Protein AF-A0AAW1IVT6-F1 (afdb_monomer_lite)

Radius of gyration: 21.85 Å; chains: 1; bounding box: 33×59×57 Å

Foldseek 3Di:
DDCCVVVVVVVVVPPPPPVVPFDKDKDWDDQLDDDPFFDAPDVQWTWKWAQDPVGIFTWIQRNVVCWIWGDDPDIDIDNDGMITMGTDPDPPPDD

Structure (mmCIF, N/CA/C/O backbone):
data_AF-A0AAW1IVT6-F1
#
_entry.id   AF-A0AAW1IVT6-F1
#
loop_
_atom_site.group_PDB
_atom_site.id
_atom_site.type_symbol
_atom_site.label_atom_id
_atom_site.label_alt_id
_atom_site.label_comp_id
_atom_site.label_asym_id
_atom_site.label_entity_id
_atom_site.label_seq_id
_atom_site.pdbx_PDB_ins_code
_atom_site.Cartn_x
_atom_site.Cartn_y
_atom_site.Cartn_z
_atom_site.occupancy
_atom_site.B_iso_or_equiv
_atom_site.auth_seq_id
_atom_site.auth_comp_id
_atom_site.auth_asym_id
_atom_site.auth_atom_id
_atom_site.pdbx_PDB_model_num
ATOM 1 N N . MET A 1 1 ? -17.170 47.008 41.050 1.00 49.06 1 MET A N 1
ATOM 2 C CA . MET A 1 1 ? -17.738 46.685 39.725 1.00 49.06 1 MET A CA 1
ATOM 3 C C . MET A 1 1 ? -16.814 45.686 39.062 1.00 49.06 1 MET A C 1
ATOM 5 O O . MET A 1 1 ? -15.619 45.932 38.982 1.00 49.06 1 MET A O 1
ATOM 9 N N . CYS A 1 2 ? -17.356 44.507 38.778 1.00 47.25 2 CYS A N 1
ATOM 10 C CA . CYS A 1 2 ? -16.617 43.276 38.551 1.00 47.25 2 CYS A CA 1
ATOM 11 C C . CYS A 1 2 ? -16.259 43.135 37.066 1.00 47.25 2 CYS A C 1
ATOM 13 O O . CYS A 1 2 ? -17.149 43.132 36.217 1.00 47.25 2 CYS A O 1
ATOM 15 N N . ASN A 1 3 ? -14.967 43.051 36.751 1.00 45.41 3 ASN A N 1
ATOM 16 C CA . ASN A 1 3 ? -14.473 42.985 35.379 1.00 45.41 3 ASN A CA 1
ATOM 17 C C . ASN A 1 3 ? -14.366 41.516 34.932 1.00 45.41 3 ASN A C 1
ATOM 19 O O . ASN A 1 3 ? -13.279 40.962 34.791 1.00 45.41 3 ASN A O 1
ATOM 23 N N . TYR A 1 4 ? -15.522 40.870 34.753 1.00 54.00 4 TYR A N 1
ATOM 24 C CA . TYR A 1 4 ? -15.647 39.483 34.275 1.00 54.00 4 TYR A CA 1
ATOM 25 C C . TYR A 1 4 ? -15.168 39.284 32.821 1.00 54.00 4 TYR A C 1
ATOM 27 O O . TYR A 1 4 ? -15.107 38.154 32.340 1.00 54.00 4 TYR A O 1
ATOM 35 N N . LEU A 1 5 ? -14.795 40.360 32.119 1.00 53.22 5 LEU A N 1
ATOM 36 C CA . LEU A 1 5 ? -14.412 40.323 30.708 1.00 53.22 5 LEU A CA 1
ATOM 37 C C . LEU A 1 5 ? -13.057 39.632 30.459 1.00 53.22 5 LEU A C 1
ATOM 39 O O . LEU A 1 5 ? -12.831 39.099 29.378 1.00 53.22 5 LEU A O 1
ATOM 43 N N . LEU A 1 6 ? -12.171 39.584 31.461 1.00 51.69 6 LEU A N 1
ATOM 44 C CA . LEU A 1 6 ? -10.856 38.934 31.342 1.00 51.69 6 LEU A CA 1
ATOM 45 C C . LEU A 1 6 ? -10.894 37.415 31.561 1.00 51.69 6 LEU A C 1
ATOM 47 O O . LEU A 1 6 ? -9.986 36.716 31.121 1.00 51.69 6 LEU A O 1
ATOM 51 N N . LEU A 1 7 ? -11.949 36.885 32.185 1.00 52.59 7 LEU A N 1
ATOM 52 C CA . LEU A 1 7 ? -12.073 35.449 32.457 1.00 52.59 7 LEU A CA 1
ATOM 53 C C . LEU A 1 7 ? -12.566 34.666 31.227 1.00 52.59 7 LEU A C 1
ATOM 55 O O . LEU A 1 7 ? -12.227 33.499 31.064 1.00 52.59 7 LEU A O 1
ATOM 59 N N . LEU A 1 8 ? -13.292 35.317 30.313 1.00 52.88 8 LEU A N 1
ATOM 60 C CA . LEU A 1 8 ? -13.805 34.680 29.094 1.00 52.88 8 LEU A CA 1
ATOM 61 C C . LEU A 1 8 ? -12.739 34.508 27.997 1.00 52.88 8 LEU A C 1
ATOM 63 O O . LEU A 1 8 ? -12.816 33.556 27.225 1.00 52.88 8 LEU A O 1
ATOM 67 N N . LEU A 1 9 ? -11.707 35.358 27.958 1.00 52.06 9 LEU A N 1
ATOM 68 C CA . LEU A 1 9 ? -10.591 35.206 27.010 1.00 52.06 9 LEU A CA 1
ATOM 69 C C . LEU A 1 9 ? -9.603 34.097 27.411 1.00 52.06 9 LEU A C 1
ATOM 71 O O . LEU A 1 9 ? -8.913 33.561 26.550 1.00 52.06 9 LEU A O 1
ATOM 75 N N . GLY A 1 10 ? -9.558 33.714 28.693 1.00 48.72 10 GLY A N 1
ATOM 76 C CA . GLY A 1 10 ? -8.687 32.640 29.187 1.00 48.72 10 GLY A CA 1
ATOM 77 C C . GLY A 1 10 ? -9.216 31.221 28.943 1.00 48.72 10 GLY A C 1
ATOM 78 O O . GLY A 1 10 ? -8.436 30.275 28.952 1.00 48.72 10 GLY A O 1
ATOM 79 N N . ILE A 1 11 ? -10.521 31.059 28.700 1.00 53.88 11 ILE A N 1
ATOM 80 C CA . ILE A 1 11 ? -11.153 29.738 28.520 1.00 53.88 11 ILE A CA 1
ATOM 81 C C . ILE A 1 11 ? -11.218 29.340 27.032 1.00 53.88 11 ILE A C 1
ATOM 83 O O . ILE A 1 11 ? -11.208 28.156 26.712 1.00 53.88 11 ILE A O 1
ATOM 87 N N . GLY A 1 12 ? -11.197 30.305 26.104 1.00 49.69 12 GLY A N 1
ATOM 88 C CA . GLY A 1 12 ? -11.252 30.032 24.659 1.00 49.69 12 GLY A CA 1
ATOM 89 C C . GLY A 1 12 ? -9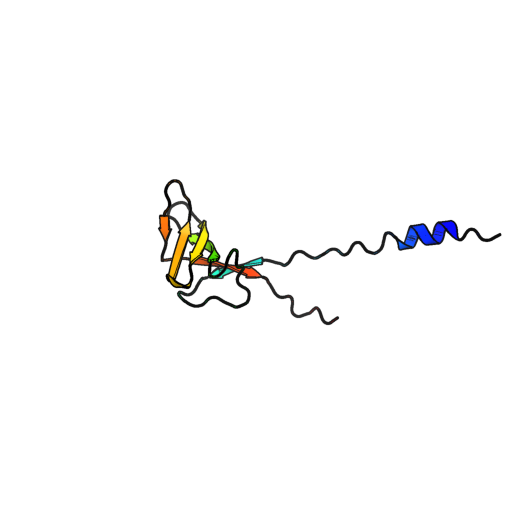.977 29.428 24.049 1.00 49.69 12 GLY A C 1
ATOM 90 O O . GLY A 1 12 ? -10.019 28.951 22.922 1.00 49.69 12 GLY A O 1
ATOM 91 N N . PHE A 1 13 ? -8.850 29.436 24.771 1.00 48.72 13 PHE A N 1
ATOM 92 C CA . PHE A 1 13 ? -7.554 28.945 24.274 1.00 48.72 13 PHE A CA 1
ATOM 93 C C . PHE A 1 13 ? -7.206 27.511 24.707 1.00 48.72 13 PHE A C 1
ATOM 95 O O . PHE A 1 13 ? -6.214 26.962 24.235 1.00 48.72 13 PHE A O 1
ATOM 102 N N . ILE A 1 14 ? -8.007 26.884 25.577 1.00 52.44 14 ILE A N 1
ATOM 103 C CA . ILE A 1 14 ? -7.722 25.550 26.140 1.00 52.44 14 ILE A CA 1
ATOM 104 C C . ILE A 1 14 ? -8.635 24.486 25.516 1.00 52.44 14 ILE A C 1
ATOM 106 O O . ILE A 1 14 ? -9.145 23.609 26.190 1.00 52.44 14 ILE A O 1
ATOM 110 N N . PHE A 1 15 ? -8.871 24.568 24.212 1.00 51.09 15 PHE A N 1
ATOM 111 C CA . PHE A 1 15 ? -9.333 23.427 23.418 1.00 51.09 15 PHE A CA 1
ATOM 112 C C . PHE A 1 15 ? -8.614 23.472 22.071 1.00 51.09 15 PHE A C 1
ATOM 114 O O . PHE A 1 15 ? -9.215 23.515 21.005 1.00 51.09 15 PHE A O 1
ATOM 121 N N . HIS A 1 16 ? -7.280 23.502 22.119 1.00 48.88 16 HIS A N 1
ATOM 122 C CA . HIS A 1 16 ? -6.517 22.918 21.027 1.00 48.88 16 HIS A CA 1
ATOM 123 C C . HIS A 1 16 ? -6.628 21.410 21.243 1.00 48.88 16 HIS A C 1
ATOM 125 O O . HIS A 1 16 ? -5.820 20.815 21.957 1.00 48.88 16 HIS A O 1
ATOM 131 N N . GLU A 1 17 ? -7.697 20.804 20.723 1.00 57.28 17 GLU A N 1
ATOM 132 C CA . GLU A 1 17 ? -7.671 19.370 20.484 1.00 57.28 17 GLU A CA 1
ATOM 133 C C . GLU A 1 17 ? -6.508 19.149 19.522 1.00 57.28 17 GLU A C 1
ATOM 135 O O . GLU A 1 17 ? -6.588 19.430 18.328 1.00 57.28 17 GLU A O 1
ATOM 140 N N . VAL A 1 18 ? -5.363 18.755 20.079 1.00 56.94 18 VAL A N 1
ATOM 141 C CA . VAL A 1 18 ? -4.305 18.125 19.307 1.00 56.94 18 VAL A CA 1
ATOM 142 C C . VAL A 1 18 ? -4.936 16.821 18.861 1.00 56.94 18 VAL A C 1
ATOM 144 O O . VAL A 1 18 ? -4.890 15.820 19.577 1.00 56.94 18 VAL A O 1
ATOM 147 N N . ASP A 1 19 ? -5.626 16.876 17.728 1.00 53.06 19 ASP A N 1
ATOM 148 C CA . ASP A 1 19 ? -6.098 15.700 17.034 1.00 53.06 19 ASP A CA 1
ATOM 149 C C . ASP A 1 19 ? -4.821 14.963 16.631 1.00 53.06 19 ASP A C 1
ATOM 151 O O . ASP A 1 19 ? -4.135 15.321 15.670 1.00 53.06 19 ASP A O 1
ATOM 155 N N . LEU A 1 20 ? -4.379 14.059 17.512 1.00 57.62 20 LEU A N 1
ATOM 156 C CA . LEU A 1 20 ? -3.227 13.202 17.297 1.00 57.62 20 LEU A CA 1
ATOM 157 C C . LEU A 1 20 ? -3.545 12.433 16.028 1.00 57.62 20 LEU A C 1
ATOM 159 O O . LEU A 1 20 ? -4.346 11.492 16.066 1.00 57.62 20 LEU A O 1
ATOM 163 N N . ALA A 1 21 ? -2.956 12.895 14.923 1.00 60.56 21 ALA A N 1
ATOM 164 C CA . ALA A 1 21 ? -3.077 12.255 13.633 1.00 60.56 21 ALA A CA 1
ATOM 165 C C . ALA A 1 21 ? -2.863 10.752 13.845 1.00 60.56 21 ALA A C 1
ATOM 167 O O . ALA A 1 21 ? -1.926 10.382 14.561 1.00 60.56 21 ALA A O 1
ATOM 168 N N . PRO A 1 22 ? -3.745 9.896 13.307 1.00 67.44 22 PRO A N 1
ATOM 169 C CA . PRO A 1 22 ? -3.599 8.462 13.466 1.00 67.44 22 PRO A CA 1
ATOM 170 C C . PRO A 1 22 ? -2.177 8.043 13.085 1.00 67.44 22 PRO A C 1
ATOM 172 O O . PRO A 1 22 ? -1.663 8.437 12.039 1.00 67.44 22 PRO A O 1
ATOM 175 N N . ASP A 1 23 ? -1.516 7.293 13.963 1.00 82.31 23 ASP A N 1
ATOM 176 C CA . ASP A 1 23 ? -0.187 6.766 13.674 1.00 82.31 23 ASP A CA 1
ATOM 177 C C . ASP A 1 23 ? -0.332 5.680 12.603 1.00 82.31 23 ASP A C 1
ATOM 179 O O . ASP A 1 23 ? -1.193 4.809 12.714 1.00 82.31 23 ASP A O 1
ATOM 183 N N . PHE A 1 24 ? 0.506 5.697 11.565 1.00 82.50 24 PHE A N 1
ATOM 184 C CA . PHE A 1 24 ? 0.461 4.698 10.495 1.00 82.50 24 PHE A CA 1
ATOM 185 C C . PHE A 1 24 ? 1.758 3.897 10.410 1.00 82.50 24 PHE A C 1
ATOM 187 O O . PHE A 1 24 ? 2.851 4.433 10.598 1.00 82.50 24 PHE A O 1
ATOM 194 N N . TYR A 1 25 ? 1.656 2.612 10.069 1.00 84.81 25 TYR A N 1
ATOM 195 C CA . TYR A 1 25 ? 2.819 1.747 9.875 1.00 84.81 25 TYR A CA 1
ATOM 196 C C . TYR A 1 25 ? 2.655 0.801 8.683 1.00 84.81 25 TYR A C 1
ATOM 198 O O . TYR A 1 25 ? 1.550 0.430 8.288 1.00 84.81 25 TYR A O 1
ATOM 206 N N . TRP A 1 26 ? 3.786 0.396 8.103 1.00 85.38 26 TRP A N 1
ATOM 207 C CA . TRP A 1 26 ? 3.829 -0.567 7.004 1.00 85.38 26 TRP A CA 1
ATOM 208 C C . TRP A 1 26 ? 3.878 -1.996 7.542 1.00 85.38 26 TRP A C 1
ATOM 210 O O . TRP A 1 26 ? 4.780 -2.339 8.311 1.00 85.38 26 TRP A O 1
ATOM 220 N N . ARG A 1 27 ? 2.981 -2.863 7.076 1.00 84.75 27 ARG A N 1
ATOM 221 C CA . ARG A 1 27 ? 3.030 -4.313 7.329 1.00 84.75 27 ARG A CA 1
ATOM 222 C C . ARG A 1 27 ? 3.309 -5.061 6.035 1.00 84.75 27 ARG A C 1
ATOM 224 O O . ARG A 1 27 ? 2.984 -4.582 4.958 1.00 84.75 27 ARG A O 1
ATOM 231 N N . HIS A 1 28 ? 3.919 -6.239 6.129 1.00 84.88 28 HIS A N 1
ATOM 232 C CA . HIS A 1 28 ? 3.993 -7.152 4.993 1.00 84.88 28 HIS A CA 1
ATOM 233 C C . HIS A 1 28 ? 2.589 -7.589 4.561 1.00 84.88 28 HIS A C 1
ATOM 235 O O . HIS A 1 28 ? 1.814 -8.051 5.399 1.00 84.88 28 HIS A O 1
ATOM 241 N N . TYR A 1 29 ? 2.290 -7.444 3.271 1.00 81.81 29 TYR A N 1
ATOM 242 C CA . TYR A 1 29 ? 1.037 -7.915 2.695 1.00 81.81 29 TYR A CA 1
ATOM 243 C C . TYR A 1 29 ? 1.137 -9.419 2.446 1.00 81.81 29 TYR A C 1
ATOM 245 O O . TYR A 1 29 ? 1.987 -9.872 1.673 1.00 81.81 29 TYR A O 1
ATOM 253 N N . ASN A 1 30 ? 0.257 -10.179 3.088 1.00 79.12 30 ASN A N 1
ATOM 254 C CA . ASN A 1 30 ? 0.111 -11.607 2.851 1.00 79.12 30 ASN A CA 1
ATOM 255 C C . ASN A 1 30 ? -0.969 -11.795 1.782 1.00 79.12 30 ASN A C 1
ATOM 257 O O . ASN A 1 30 ? -2.094 -11.347 1.959 1.00 79.12 30 ASN A O 1
ATOM 261 N N . HIS A 1 31 ? -0.630 -12.420 0.651 1.00 76.12 31 HIS A N 1
ATOM 262 C CA . HIS A 1 31 ? -1.529 -12.539 -0.505 1.00 76.12 31 HIS A CA 1
ATOM 263 C C . HIS A 1 31 ? -2.929 -13.044 -0.135 1.00 76.12 31 HIS A C 1
ATOM 265 O O . HIS A 1 31 ? -3.084 -14.199 0.251 1.00 76.12 31 HIS A O 1
ATOM 271 N N . GLY A 1 32 ? -3.939 -12.191 -0.316 1.00 71.06 32 GLY A N 1
ATOM 272 C CA . GLY A 1 32 ? -5.344 -12.524 -0.066 1.00 71.06 32 GLY A CA 1
ATOM 273 C C . GLY A 1 32 ? -5.830 -12.181 1.343 1.00 71.06 32 GLY A C 1
ATOM 274 O O . GLY A 1 32 ? -7.020 -12.297 1.614 1.00 71.06 32 GLY A O 1
ATOM 275 N N . ASP A 1 33 ? -4.934 -11.751 2.230 1.00 81.75 33 ASP A N 1
ATOM 276 C CA . ASP A 1 33 ? -5.260 -11.309 3.582 1.00 81.75 33 ASP A CA 1
ATOM 277 C C . ASP A 1 33 ? -5.164 -9.784 3.635 1.00 81.75 33 ASP A C 1
ATOM 279 O O . ASP A 1 33 ? -4.069 -9.221 3.676 1.00 81.75 33 ASP A O 1
ATOM 283 N N . VAL A 1 34 ? -6.325 -9.122 3.582 1.00 81.38 34 VAL A N 1
ATOM 284 C CA . VAL A 1 34 ? -6.429 -7.691 3.865 1.00 81.38 34 VAL A CA 1
ATOM 285 C C . VAL A 1 34 ? -6.924 -7.526 5.294 1.00 81.38 34 VAL A C 1
ATOM 287 O O . VAL A 1 34 ? -8.057 -7.896 5.612 1.00 81.38 34 VAL A O 1
ATOM 290 N N . PRO A 1 35 ? -6.112 -6.947 6.171 1.00 79.69 35 PRO A N 1
ATOM 291 C CA . PRO A 1 35 ? -6.495 -6.733 7.545 1.00 79.69 35 PRO A CA 1
ATOM 292 C C . PRO A 1 35 ? -7.472 -5.561 7.667 1.00 79.69 35 PRO A C 1
ATOM 294 O O . PRO A 1 35 ? -7.464 -4.624 6.874 1.00 79.69 35 PRO A O 1
ATOM 297 N N . TYR A 1 36 ? -8.303 -5.601 8.708 1.00 83.31 36 TYR A N 1
ATOM 298 C CA . TYR A 1 36 ? -9.397 -4.643 8.914 1.00 83.31 36 TYR A CA 1
ATOM 299 C C . TYR A 1 36 ? -8.942 -3.181 9.083 1.00 83.31 36 TYR A C 1
ATOM 301 O O . TYR A 1 36 ? -9.762 -2.274 9.001 1.00 83.31 36 TYR A O 1
ATOM 309 N N . ASP A 1 37 ? -7.667 -2.966 9.409 1.00 84.88 37 ASP A N 1
ATOM 310 C CA . ASP A 1 37 ? -7.026 -1.671 9.646 1.00 84.88 37 ASP A CA 1
ATOM 311 C C . ASP A 1 37 ? -6.226 -1.169 8.432 1.00 84.88 37 ASP A C 1
ATOM 313 O O . ASP A 1 37 ? -5.500 -0.179 8.545 1.00 84.88 37 ASP A O 1
ATOM 317 N N . ALA A 1 38 ? -6.316 -1.856 7.288 1.00 87.75 38 ALA A N 1
ATOM 318 C CA . ALA A 1 38 ? -5.684 -1.422 6.052 1.00 87.75 38 ALA A CA 1
ATOM 319 C C . ALA A 1 38 ? -6.367 -0.168 5.497 1.00 87.75 38 ALA A C 1
ATOM 321 O O . ALA A 1 38 ? -7.596 -0.076 5.443 1.00 87.75 38 ALA A O 1
ATOM 322 N N . LEU A 1 39 ? -5.560 0.783 5.031 1.00 89.62 39 LEU A N 1
ATOM 323 C CA . LEU A 1 39 ? -6.079 2.028 4.482 1.00 89.62 39 LEU A CA 1
ATOM 324 C C . LEU A 1 39 ? -6.601 1.819 3.051 1.00 89.62 39 LEU A C 1
ATOM 326 O O . LEU A 1 39 ? -5.831 1.592 2.110 1.00 89.62 39 LEU A O 1
ATOM 330 N N . GLU A 1 40 ? -7.920 1.901 2.896 1.00 91.25 40 GLU A N 1
ATOM 331 C CA . GLU A 1 40 ? -8.625 1.754 1.623 1.00 91.25 40 GLU A CA 1
ATOM 332 C C . GLU A 1 40 ? -8.794 3.115 0.935 1.00 91.25 40 GLU A C 1
ATOM 334 O O . GLU A 1 40 ? -9.362 4.048 1.498 1.00 91.25 40 GLU A O 1
ATOM 339 N N . ALA A 1 41 ? -8.296 3.240 -0.297 1.00 89.44 41 ALA A N 1
ATOM 340 C CA . ALA A 1 41 ? -8.429 4.462 -1.097 1.00 89.44 41 ALA A CA 1
ATOM 341 C C . ALA A 1 41 ? -9.706 4.462 -1.959 1.00 89.44 41 ALA A C 1
ATOM 343 O O . ALA A 1 41 ? -10.221 5.517 -2.321 1.00 89.44 41 ALA A O 1
ATOM 344 N N . HIS A 1 42 ? -10.189 3.274 -2.323 1.00 90.19 42 HIS A N 1
ATOM 345 C CA . HIS A 1 42 ? -11.414 3.024 -3.084 1.00 90.19 42 HIS A CA 1
ATOM 346 C C . HIS A 1 42 ? -11.850 1.574 -2.814 1.00 90.19 42 HIS A C 1
ATOM 348 O O . HIS A 1 42 ? -10.958 0.755 -2.607 1.00 90.19 42 HIS A O 1
ATOM 354 N N . PRO A 1 43 ? -13.147 1.208 -2.880 1.00 89.94 43 PRO A N 1
ATOM 355 C CA . PRO A 1 43 ? -13.598 -0.179 -2.740 1.00 89.94 43 PRO A CA 1
ATOM 356 C C . PRO A 1 43 ? -12.705 -1.206 -3.463 1.00 89.94 43 PRO A C 1
ATOM 358 O O . PRO A 1 43 ? -12.603 -1.189 -4.697 1.00 89.94 43 PRO A O 1
ATOM 361 N N . GLY A 1 44 ? -12.043 -2.074 -2.693 1.00 87.88 44 GLY A N 1
ATOM 362 C CA . GLY A 1 44 ? -11.124 -3.122 -3.149 1.00 87.88 44 GLY A CA 1
ATOM 363 C C . GLY A 1 44 ? -9.707 -2.663 -3.530 1.00 87.88 44 GLY A C 1
ATOM 364 O O . GLY A 1 44 ? -8.951 -3.463 -4.097 1.00 87.88 44 GLY A O 1
ATOM 365 N N . LEU A 1 45 ? -9.352 -1.404 -3.256 1.00 89.56 45 LEU A N 1
ATOM 366 C CA . LEU A 1 45 ? -8.077 -0.761 -3.579 1.00 89.56 45 LEU A CA 1
ATOM 367 C C . LEU A 1 45 ? -7.422 -0.178 -2.322 1.00 89.56 45 LEU A C 1
ATOM 369 O O . LEU A 1 45 ? -7.904 0.798 -1.745 1.00 89.56 45 LEU A O 1
ATOM 373 N N . TYR A 1 46 ? -6.261 -0.712 -1.964 1.00 91.56 46 TYR A N 1
ATOM 374 C CA . TYR A 1 46 ? -5.559 -0.351 -0.732 1.00 91.56 46 TYR A CA 1
ATOM 375 C C . TYR A 1 46 ? -4.246 0.369 -1.010 1.00 91.56 46 TYR A C 1
ATOM 377 O O . TYR A 1 46 ? -3.599 0.149 -2.042 1.00 91.56 46 TYR A O 1
ATOM 385 N N . ILE A 1 47 ? -3.841 1.227 -0.076 1.00 90.94 47 ILE A N 1
ATOM 386 C CA . ILE A 1 47 ? -2.556 1.923 -0.142 1.00 90.94 47 ILE A CA 1
ATOM 387 C C . ILE A 1 47 ? -1.448 0.977 0.321 1.00 90.94 47 ILE A C 1
ATOM 389 O O . ILE A 1 47 ? -1.494 0.408 1.413 1.00 90.94 47 ILE A O 1
ATOM 393 N N . GLY A 1 48 ? -0.427 0.820 -0.516 1.00 91.81 48 GLY A N 1
ATOM 394 C CA . GLY A 1 48 ? 0.688 -0.072 -0.259 1.00 91.81 48 GLY A CA 1
ATOM 395 C C . GLY A 1 48 ? 2.026 0.451 -0.757 1.00 91.81 48 GLY A C 1
ATOM 396 O O . GLY A 1 48 ? 2.164 1.562 -1.270 1.00 91.81 48 GLY A O 1
ATOM 397 N N . GLN A 1 49 ? 3.028 -0.400 -0.609 1.00 90.88 49 GLN A N 1
ATOM 398 C CA . GLN A 1 49 ? 4.355 -0.264 -1.171 1.00 90.88 49 GLN A CA 1
ATOM 399 C C . GLN A 1 49 ? 4.774 -1.582 -1.808 1.00 90.88 49 GLN A C 1
ATOM 401 O O . GLN A 1 49 ? 4.431 -2.664 -1.335 1.00 90.88 49 GLN A O 1
ATOM 406 N N . ALA A 1 50 ? 5.550 -1.494 -2.875 1.00 86.81 50 ALA A N 1
ATOM 407 C CA . ALA A 1 50 ? 6.110 -2.641 -3.563 1.00 86.81 50 ALA A CA 1
ATOM 408 C C . ALA A 1 50 ? 7.627 -2.487 -3.658 1.00 86.81 50 ALA A C 1
ATOM 410 O O . ALA A 1 50 ? 8.139 -1.386 -3.873 1.00 86.81 50 ALA A O 1
ATOM 411 N N . HIS A 1 51 ? 8.347 -3.593 -3.486 1.00 83.44 51 HIS A N 1
ATOM 412 C CA . HIS A 1 51 ? 9.794 -3.606 -3.656 1.00 83.44 51 HIS A CA 1
ATOM 413 C C . HIS A 1 51 ? 10.162 -3.751 -5.137 1.00 83.44 51 HIS A C 1
ATOM 415 O O . HIS A 1 51 ? 9.814 -4.740 -5.781 1.00 83.44 51 HIS A O 1
ATOM 421 N N . PHE A 1 52 ? 10.904 -2.780 -5.656 1.00 80.94 52 PHE A N 1
ATOM 422 C CA . PHE A 1 52 ? 11.472 -2.761 -7.001 1.00 80.94 52 PHE A CA 1
ATOM 423 C C . PHE A 1 52 ? 13.000 -2.811 -6.945 1.00 80.94 52 PHE A C 1
ATOM 425 O O . PHE A 1 52 ? 13.603 -2.650 -5.885 1.00 80.94 52 PHE A O 1
ATOM 432 N N . SER A 1 53 ? 13.645 -3.008 -8.097 1.00 79.69 53 SER A N 1
ATOM 433 C CA . SER A 1 53 ? 15.112 -2.989 -8.213 1.00 79.69 53 SER A CA 1
ATOM 434 C C . SER A 1 53 ? 15.736 -1.670 -7.744 1.00 79.69 53 SER A C 1
ATOM 436 O O . SER A 1 53 ? 16.862 -1.665 -7.262 1.00 79.69 53 SER A O 1
ATOM 438 N N . THR A 1 54 ? 15.000 -0.564 -7.854 1.00 82.19 54 THR A N 1
ATOM 439 C CA . THR A 1 54 ? 15.440 0.780 -7.458 1.00 82.19 54 THR A CA 1
ATOM 440 C C . THR A 1 54 ? 15.065 1.155 -6.021 1.00 82.19 54 THR A C 1
ATOM 442 O O . THR A 1 54 ? 15.414 2.245 -5.581 1.00 82.19 54 THR A O 1
ATOM 445 N N . GLY A 1 55 ? 14.342 0.294 -5.294 1.00 85.00 55 GLY A N 1
ATOM 446 C CA . GLY A 1 55 ? 13.904 0.547 -3.918 1.00 85.00 55 GLY A CA 1
ATOM 447 C C . GLY A 1 55 ? 12.413 0.293 -3.682 1.00 85.00 55 GLY A C 1
ATOM 448 O O . GLY A 1 55 ? 11.736 -0.363 -4.472 1.00 85.00 55 GLY A O 1
ATOM 449 N N . LEU A 1 56 ? 11.900 0.802 -2.561 1.00 86.75 56 LEU A N 1
ATOM 450 C CA . LEU A 1 56 ? 10.481 0.721 -2.207 1.00 86.75 56 LEU A CA 1
ATOM 451 C C . LEU A 1 56 ? 9.705 1.847 -2.885 1.00 86.75 56 LEU A C 1
ATOM 453 O O . LEU A 1 56 ? 10.044 3.018 -2.726 1.00 86.75 56 LEU A O 1
ATOM 457 N N . LEU A 1 57 ? 8.644 1.489 -3.604 1.00 88.19 57 LEU A N 1
ATOM 458 C CA . LEU A 1 57 ? 7.781 2.446 -4.286 1.00 88.19 57 LEU A CA 1
ATOM 459 C C . LEU A 1 57 ? 6.359 2.390 -3.742 1.00 88.19 57 LEU A C 1
ATOM 461 O O . LEU A 1 57 ? 5.884 1.293 -3.437 1.00 88.19 57 LEU A O 1
ATOM 465 N N . PRO A 1 58 ? 5.657 3.533 -3.666 1.00 88.81 58 PRO A N 1
ATOM 466 C CA . PRO A 1 58 ? 4.230 3.535 -3.392 1.00 88.81 58 PRO A CA 1
ATOM 467 C C . PRO A 1 58 ? 3.485 2.755 -4.481 1.00 88.81 58 PRO A C 1
ATOM 469 O O . PRO A 1 58 ? 3.797 2.847 -5.671 1.00 88.81 58 PRO A O 1
ATOM 472 N N . ALA A 1 59 ? 2.504 1.968 -4.058 1.00 90.38 59 ALA A N 1
ATOM 473 C CA . ALA A 1 59 ? 1.732 1.090 -4.917 1.00 90.38 59 ALA A CA 1
ATOM 474 C C . ALA A 1 59 ? 0.265 1.062 -4.479 1.00 90.38 59 ALA A C 1
ATOM 476 O O . ALA A 1 59 ? -0.058 1.269 -3.311 1.00 90.38 59 ALA A O 1
ATOM 477 N N . SER A 1 60 ? -0.626 0.756 -5.413 1.00 90.81 60 SER A N 1
ATOM 478 C CA . SER A 1 60 ? -2.019 0.438 -5.114 1.00 90.81 60 SER A CA 1
ATOM 479 C C . SER A 1 60 ? -2.203 -1.074 -5.129 1.00 90.81 60 SER A C 1
ATOM 481 O O . SER A 1 60 ? -1.893 -1.723 -6.131 1.00 90.81 60 SER A O 1
ATOM 483 N N . ILE A 1 61 ? -2.694 -1.642 -4.032 1.00 89.06 61 ILE A N 1
ATOM 484 C CA . ILE A 1 61 ? -2.919 -3.080 -3.878 1.00 89.06 61 ILE A CA 1
ATOM 485 C C . ILE A 1 61 ? -4.361 -3.406 -4.269 1.00 89.06 61 ILE A C 1
ATOM 487 O O . ILE A 1 61 ? -5.309 -2.862 -3.710 1.00 89.06 61 ILE A O 1
ATOM 491 N N . TYR A 1 62 ? -4.514 -4.326 -5.218 1.00 88.62 62 TYR A N 1
ATOM 492 C CA . TYR A 1 62 ? -5.782 -4.902 -5.648 1.00 88.62 62 TYR A CA 1
ATOM 493 C C . TYR A 1 62 ? -5.903 -6.302 -5.047 1.00 88.62 62 TYR A C 1
ATOM 495 O O . TYR A 1 62 ? -5.410 -7.281 -5.620 1.00 88.62 62 TYR A O 1
ATOM 503 N N . HIS A 1 63 ? -6.559 -6.394 -3.892 1.00 82.75 63 HIS A N 1
ATOM 504 C CA . HIS A 1 63 ? -6.698 -7.645 -3.142 1.00 82.75 63 HIS A CA 1
ATOM 505 C C . HIS A 1 63 ? -7.312 -8.764 -3.992 1.00 82.75 63 HIS A C 1
ATOM 507 O O . HIS A 1 63 ? -6.722 -9.831 -4.123 1.00 82.75 63 HIS A O 1
ATOM 513 N N . TYR A 1 64 ? -8.428 -8.494 -4.667 1.00 83.50 64 TYR A N 1
ATOM 514 C CA . TYR A 1 64 ? -9.140 -9.482 -5.487 1.00 83.50 64 TYR A CA 1
ATOM 515 C C . TYR A 1 64 ? -8.308 -10.063 -6.648 1.00 83.50 64 TYR A C 1
ATOM 517 O O . TYR A 1 64 ? -8.693 -11.068 -7.241 1.00 83.50 64 TYR A O 1
ATOM 525 N N . ARG A 1 65 ? -7.173 -9.440 -6.995 1.00 82.44 65 ARG A N 1
ATOM 526 C CA . ARG A 1 65 ? -6.233 -9.918 -8.026 1.00 82.44 65 ARG A CA 1
ATOM 527 C C . ARG A 1 65 ? -4.917 -10.436 -7.452 1.00 82.44 65 ARG A C 1
ATOM 529 O O . ARG A 1 65 ? -4.055 -10.836 -8.229 1.00 82.44 65 ARG A O 1
ATOM 536 N N . ASN A 1 66 ? -4.728 -10.382 -6.132 1.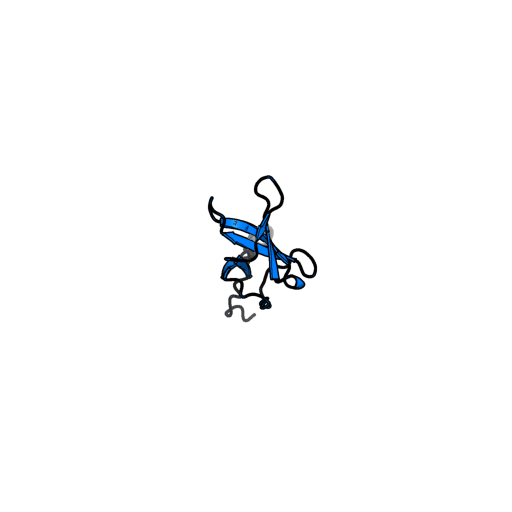00 80.56 66 ASN A N 1
ATOM 537 C CA . ASN A 1 66 ? -3.449 -10.649 -5.471 1.00 80.56 66 ASN A CA 1
ATOM 538 C C . ASN A 1 66 ? -2.272 -9.910 -6.132 1.00 80.56 66 ASN A C 1
ATOM 540 O O . ASN A 1 66 ? -1.182 -10.456 -6.309 1.00 80.56 66 ASN A O 1
ATOM 544 N N . SER A 1 67 ? -2.500 -8.653 -6.517 1.00 82.56 67 SER A N 1
ATOM 545 C CA . SER A 1 67 ? -1.536 -7.854 -7.276 1.00 82.56 67 SER A CA 1
ATOM 546 C C . SER A 1 67 ? -1.462 -6.431 -6.752 1.00 82.56 67 SER A C 1
ATOM 548 O O . SER A 1 67 ? -2.486 -5.871 -6.366 1.00 82.56 67 SER A O 1
ATOM 550 N N . ALA A 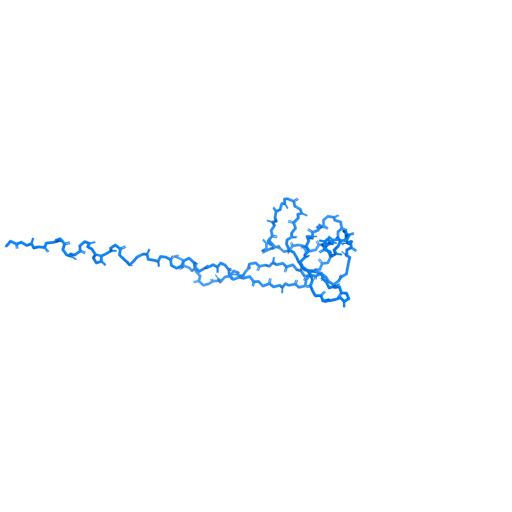1 68 ? -0.289 -5.814 -6.832 1.00 83.19 68 ALA A N 1
ATOM 551 C CA . ALA A 1 68 ? -0.133 -4.378 -6.682 1.00 83.19 68 ALA A CA 1
ATOM 552 C C . ALA A 1 68 ? 0.298 -3.733 -7.997 1.00 83.19 68 ALA A C 1
ATOM 554 O O . ALA A 1 68 ? 0.939 -4.350 -8.849 1.00 83.19 68 ALA A O 1
ATOM 555 N N . VAL A 1 69 ? -0.045 -2.464 -8.146 1.00 83.50 69 VAL A N 1
ATOM 556 C CA . VAL A 1 69 ? 0.368 -1.630 -9.268 1.00 83.50 69 VAL A CA 1
ATOM 557 C C . VAL A 1 69 ? 1.153 -0.464 -8.702 1.00 83.50 69 VAL A C 1
ATOM 559 O O . VAL A 1 69 ? 0.620 0.288 -7.892 1.00 83.50 69 VAL A O 1
ATOM 562 N N . ALA A 1 70 ? 2.393 -0.294 -9.144 1.00 82.81 70 ALA A N 1
ATOM 563 C CA . ALA A 1 70 ? 3.160 0.914 -8.869 1.00 82.81 70 ALA A CA 1
ATOM 564 C C . ALA A 1 70 ? 3.457 1.640 -10.181 1.00 82.81 70 ALA A C 1
ATOM 566 O O . ALA A 1 70 ? 3.551 1.023 -11.249 1.00 82.81 70 ALA A O 1
ATOM 567 N N . MET A 1 71 ? 3.603 2.960 -10.101 1.00 74.06 71 MET A N 1
ATOM 568 C CA . MET A 1 71 ? 4.013 3.779 -11.236 1.00 74.06 71 MET A CA 1
ATOM 569 C C . MET A 1 71 ? 5.479 4.173 -11.073 1.00 74.06 71 MET A C 1
ATOM 571 O O . MET A 1 71 ? 5.813 5.015 -10.245 1.00 74.06 71 MET A O 1
ATOM 575 N N . LEU A 1 72 ? 6.342 3.564 -11.888 1.00 67.00 72 LEU A N 1
ATOM 576 C CA . LEU A 1 72 ? 7.723 3.991 -12.105 1.00 67.00 72 LEU A CA 1
ATOM 577 C C . LEU A 1 72 ? 7.935 4.128 -13.615 1.00 67.00 72 LEU A C 1
ATOM 579 O O . LEU A 1 72 ? 8.363 3.186 -14.275 1.00 67.00 72 LEU A O 1
ATOM 583 N N . GLY A 1 73 ? 7.561 5.279 -14.178 1.00 73.69 73 GLY A N 1
ATOM 584 C CA . GLY A 1 73 ? 7.461 5.441 -15.631 1.00 73.69 73 GLY A CA 1
ATOM 585 C C . GLY A 1 73 ? 6.231 4.699 -16.177 1.00 73.69 73 GLY A C 1
ATOM 586 O O . GLY A 1 73 ? 5.114 5.094 -15.834 1.00 73.69 73 GLY A O 1
ATOM 587 N N . PRO A 1 74 ? 6.373 3.647 -17.012 1.00 73.62 74 PRO A N 1
ATOM 588 C CA . PRO A 1 74 ? 5.234 2.824 -17.415 1.00 73.62 74 PRO A CA 1
ATOM 589 C C . PRO A 1 74 ? 4.596 2.114 -16.209 1.00 73.62 74 PRO A C 1
ATOM 591 O O . PRO A 1 74 ? 5.234 1.859 -15.189 1.00 73.62 74 PRO A O 1
ATOM 594 N N . ARG A 1 75 ? 3.309 1.772 -16.325 1.00 68.88 75 ARG A N 1
ATOM 595 C CA . ARG A 1 75 ? 2.581 1.001 -15.309 1.00 68.88 75 ARG A CA 1
ATOM 596 C C . ARG A 1 75 ? 3.230 -0.375 -15.145 1.00 68.88 75 ARG A C 1
ATOM 598 O O . ARG A 1 75 ? 3.237 -1.154 -16.097 1.00 68.88 75 ARG A O 1
ATOM 605 N N . VAL A 1 76 ? 3.717 -0.696 -13.945 1.00 74.06 76 VAL A N 1
ATOM 606 C CA . VAL A 1 76 ? 4.304 -2.013 -13.655 1.00 74.06 76 VAL A CA 1
ATOM 607 C C . VAL A 1 76 ? 3.413 -2.783 -12.686 1.00 74.06 76 VAL A C 1
ATOM 609 O O . VAL A 1 76 ? 3.059 -2.291 -11.613 1.00 74.06 76 VAL A O 1
ATOM 612 N N . ASN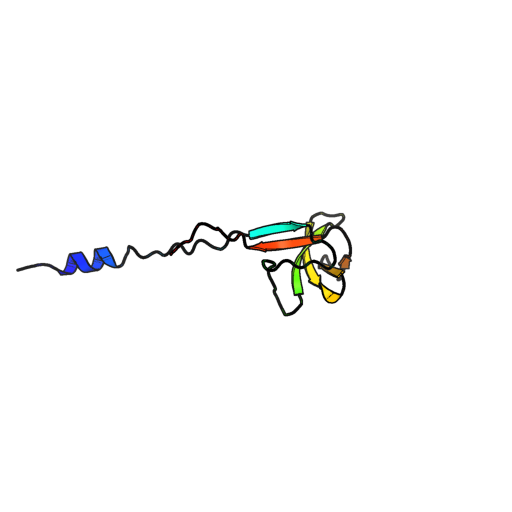 A 1 77 ? 3.049 -4.006 -13.073 1.00 75.06 77 ASN A N 1
ATOM 613 C CA . ASN A 1 77 ? 2.338 -4.942 -12.208 1.00 75.06 77 ASN A CA 1
ATOM 614 C C . ASN A 1 77 ? 3.348 -5.698 -11.341 1.00 75.06 77 ASN A C 1
ATOM 616 O O . ASN A 1 77 ? 4.274 -6.319 -11.864 1.00 75.06 77 ASN A O 1
ATOM 620 N N . VAL A 1 78 ? 3.142 -5.684 -10.027 1.00 74.69 78 VAL A N 1
ATOM 621 C CA . VAL A 1 78 ? 3.982 -6.387 -9.054 1.00 74.69 78 VAL A CA 1
ATOM 622 C C . VAL A 1 78 ? 3.139 -7.376 -8.273 1.00 74.69 78 VAL A C 1
ATOM 624 O O . VAL A 1 78 ? 2.095 -7.038 -7.724 1.00 74.69 78 VAL A O 1
ATOM 627 N N . THR A 1 79 ? 3.610 -8.614 -8.193 1.00 71.50 79 THR A N 1
ATOM 628 C CA . THR A 1 79 ? 2.924 -9.697 -7.479 1.00 71.50 79 THR A CA 1
ATOM 629 C C . THR A 1 79 ? 3.713 -10.213 -6.280 1.00 71.50 79 THR A C 1
ATOM 631 O O . THR A 1 79 ? 3.238 -11.110 -5.598 1.00 71.50 79 THR A O 1
ATOM 634 N N . LYS A 1 80 ? 4.906 -9.678 -5.983 1.00 72.56 80 LYS A N 1
ATOM 635 C CA . LYS A 1 80 ? 5.774 -10.145 -4.885 1.00 72.56 80 LYS A CA 1
ATOM 636 C C . LYS A 1 80 ? 6.308 -8.975 -4.054 1.00 72.56 80 LYS A C 1
ATOM 638 O O . LYS A 1 80 ? 6.430 -7.869 -4.564 1.00 72.56 80 LYS A O 1
ATOM 643 N N . HIS A 1 81 ? 6.652 -9.243 -2.791 1.00 74.38 81 HIS A N 1
ATOM 644 C CA . HIS A 1 81 ? 7.258 -8.280 -1.854 1.00 74.38 81 HIS A CA 1
ATOM 645 C C . HIS A 1 81 ? 6.443 -6.994 -1.665 1.00 74.38 81 HIS A C 1
ATOM 647 O O . HIS A 1 81 ? 6.939 -5.880 -1.843 1.00 74.38 81 HIS A O 1
ATOM 653 N N . LEU A 1 82 ? 5.176 -7.174 -1.301 1.00 73.75 82 LEU A N 1
ATOM 654 C CA . LEU A 1 82 ? 4.238 -6.087 -1.068 1.00 73.75 82 LEU A CA 1
ATOM 655 C C . LEU A 1 82 ? 4.170 -5.744 0.423 1.00 73.75 82 LEU A C 1
ATOM 657 O O . LEU A 1 82 ? 4.331 -6.604 1.295 1.00 73.75 82 LEU A O 1
ATOM 661 N N . LYS A 1 83 ? 3.939 -4.470 0.713 1.00 76.69 83 LYS A N 1
ATOM 662 C CA . LYS A 1 83 ? 3.616 -3.958 2.039 1.00 76.69 83 LYS A CA 1
ATOM 663 C C . LYS A 1 83 ? 2.344 -3.130 1.957 1.00 76.69 83 LYS A C 1
ATOM 665 O O . LYS A 1 83 ? 2.133 -2.441 0.971 1.00 76.69 83 LYS A O 1
ATOM 670 N N . GLU A 1 84 ? 1.524 -3.174 2.984 1.00 74.19 84 GLU A N 1
ATOM 671 C CA . GLU A 1 84 ? 0.266 -2.434 3.102 1.00 74.19 84 GLU A CA 1
ATOM 672 C C . GLU A 1 84 ? 0.360 -1.423 4.248 1.00 74.19 84 GLU A C 1
ATOM 674 O O . GLU A 1 84 ? 1.058 -1.673 5.240 1.00 74.19 84 GLU A O 1
ATOM 679 N N . LEU A 1 85 ? -0.288 -0.266 4.091 1.00 78.12 85 LEU A N 1
ATOM 680 C CA . LEU A 1 85 ? -0.332 0.770 5.122 1.00 78.12 85 LEU A CA 1
ATOM 681 C C . LEU A 1 85 ? -1.486 0.510 6.08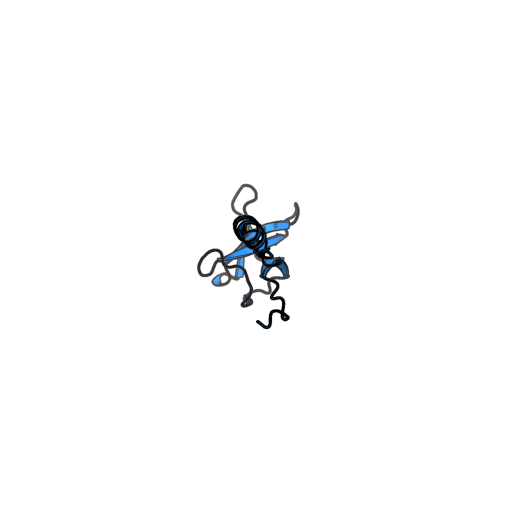7 1.00 78.12 85 LEU A C 1
ATOM 683 O O . LEU A 1 85 ? -2.613 0.251 5.657 1.00 78.12 85 LEU A O 1
ATOM 687 N N . LYS A 1 86 ? -1.201 0.627 7.381 1.00 76.81 86 LYS A N 1
ATOM 688 C CA . LYS A 1 86 ? -2.157 0.377 8.456 1.00 76.81 86 LYS A CA 1
ATOM 689 C C . LYS A 1 86 ? -2.216 1.492 9.461 1.00 76.81 86 LYS A C 1
ATOM 691 O O . LYS A 1 86 ? -1.185 2.081 9.773 1.00 76.81 86 LYS A O 1
ATOM 696 N N . GLU A 1 87 ? -3.397 1.681 10.026 1.00 76.06 87 GLU A N 1
ATOM 697 C CA . GLU A 1 87 ? -3.603 2.539 11.184 1.00 76.06 87 GLU A CA 1
ATOM 698 C C . GLU A 1 87 ? -3.237 1.812 12.490 1.00 76.06 87 GLU A C 1
ATOM 700 O O . GLU A 1 87 ? -3.663 0.686 12.764 1.00 76.06 87 GLU A O 1
ATOM 705 N N . LEU A 1 88 ? -2.448 2.467 13.334 1.00 71.88 88 LEU A N 1
ATOM 706 C CA . LEU A 1 88 ? -2.110 2.022 14.674 1.00 71.88 88 LEU A CA 1
ATOM 707 C C . LEU A 1 88 ? -3.260 2.391 15.625 1.00 71.88 88 LEU A C 1
ATOM 709 O O . LEU A 1 88 ? -3.377 3.522 16.095 1.00 71.88 88 LEU A O 1
ATOM 713 N N . LYS A 1 89 ? -4.113 1.419 15.961 1.00 66.81 89 LYS A N 1
ATOM 714 C CA . LYS A 1 89 ? -5.132 1.629 17.000 1.00 66.81 89 LYS A CA 1
ATOM 715 C C . LYS A 1 89 ? -4.478 1.678 18.379 1.00 66.81 89 LYS A C 1
ATOM 717 O O . LYS A 1 89 ? -4.102 0.642 18.928 1.00 66.81 89 LYS A O 1
ATOM 722 N N . ASN A 1 90 ? -4.389 2.871 18.961 1.00 58.12 90 ASN A N 1
ATOM 723 C CA . ASN A 1 90 ? -3.959 3.033 20.344 1.00 58.12 90 ASN A CA 1
ATOM 724 C C . ASN A 1 90 ? -5.074 2.529 21.284 1.00 58.12 90 ASN A C 1
ATOM 726 O O . ASN A 1 90 ? -6.163 3.102 21.336 1.00 58.12 90 ASN A O 1
ATOM 730 N N . LYS A 1 91 ? -4.831 1.408 21.976 1.00 54.38 91 LYS A N 1
ATOM 731 C CA . LYS A 1 91 ? -5.832 0.678 22.781 1.00 54.38 91 LYS A CA 1
ATOM 732 C C . LYS A 1 91 ? -6.268 1.409 24.060 1.00 54.38 91 LYS A C 1
ATOM 734 O O . LYS A 1 91 ? -7.217 0.962 24.701 1.00 54.38 91 LYS A O 1
ATOM 739 N N . ASP A 1 92 ? -5.622 2.523 24.397 1.00 57.25 92 ASP A N 1
ATOM 740 C CA . ASP A 1 92 ? -5.767 3.187 25.696 1.00 57.25 92 ASP A CA 1
ATOM 741 C C . ASP A 1 92 ? -6.716 4.398 25.705 1.00 57.25 92 ASP A C 1
ATOM 743 O O . ASP A 1 92 ? -6.903 5.021 26.749 1.00 57.25 92 ASP A O 1
ATOM 747 N N . ARG A 1 93 ? -7.400 4.715 24.595 1.00 56.00 93 ARG A N 1
ATOM 748 C CA . ARG A 1 93 ? -8.482 5.719 24.615 1.00 56.00 93 ARG A CA 1
ATOM 749 C C . ARG A 1 93 ? -9.782 5.104 25.147 1.00 56.00 93 ARG A C 1
ATOM 751 O O . ARG A 1 93 ? -10.706 4.817 24.388 1.00 56.00 93 ARG A O 1
ATOM 758 N N . LYS A 1 94 ? -9.847 4.875 26.460 1.00 46.88 94 LYS A N 1
ATOM 759 C CA . LYS A 1 94 ? -11.127 4.787 27.177 1.00 46.88 94 LYS A CA 1
ATOM 760 C C . LYS A 1 94 ? -11.577 6.218 27.473 1.00 46.88 94 LYS A C 1
ATOM 762 O O . LYS A 1 94 ? -10.983 6.861 28.334 1.00 46.88 94 LYS A O 1
ATOM 767 N N . TYR A 1 95 ? -12.557 6.705 26.714 1.00 50.59 95 TYR A N 1
ATOM 768 C CA . TYR A 1 95 ? -13.366 7.858 27.113 1.00 50.59 95 TYR A CA 1
ATOM 769 C C . TYR A 1 95 ? -14.339 7.438 28.217 1.00 50.59 95 TYR A C 1
ATOM 771 O O . TYR A 1 95 ? -14.824 6.282 28.149 1.00 50.5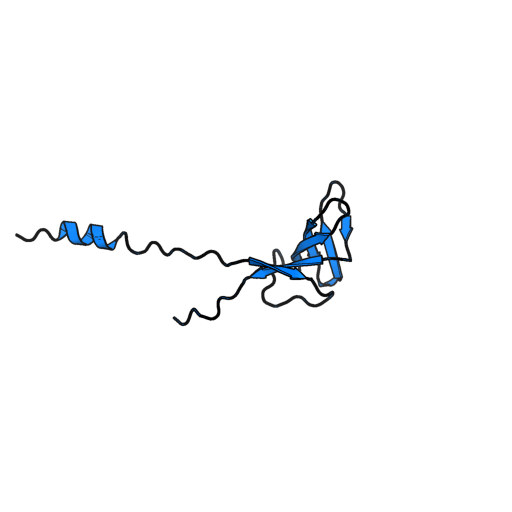9 95 TYR A O 1
#

Sequence (95 aa):
MCNYLLLLLGIGFIFHEVDLAPDFYWRHYNHGDVPYDALEAHPGLYIGQAHFSTGLLPASIYHYRNSAVAMLGPRVNVTKHLKELKELKNKDRKY

Secondary structure (DSSP, 8-state):
---THHHHHHHTTS---------EEEEEPBTTB--TTB-EEETTEEEEEEEETTEEEEEEEEGGGTEEEEESSSEEEE-SSEEEEEE---TT---

pLDDT: mean 73.35, std 14.45, range [45.41, 91.81]

Organism: Popillia japonica (NCBI:txid7064)